Protein AF-A0A423WGE3-F1 (afdb_monomer)

Structure (mmCIF, N/CA/C/O backbone):
data_AF-A0A423WGE3-F1
#
_entry.id   AF-A0A423WGE3-F1
#
loop_
_atom_site.group_PDB
_atom_site.id
_atom_site.type_symbol
_atom_site.label_atom_id
_atom_site.label_alt_id
_atom_site.label_comp_id
_atom_site.label_asym_id
_atom_site.label_entity_id
_atom_site.label_seq_id
_atom_site.pdbx_PDB_ins_code
_atom_site.Cartn_x
_atom_site.Cartn_y
_atom_site.Cartn_z
_atom_site.occupancy
_atom_site.B_iso_or_equiv
_atom_site.auth_seq_id
_atom_site.auth_comp_id
_atom_site.auth_asym_id
_atom_site.auth_atom_id
_atom_site.pdbx_PDB_model_num
ATOM 1 N N . MET A 1 1 ? 7.520 16.183 -35.946 1.00 50.97 1 MET A N 1
ATOM 2 C CA . MET A 1 1 ? 7.657 15.319 -34.750 1.00 50.97 1 MET A CA 1
ATOM 3 C C . MET A 1 1 ? 7.882 13.894 -35.230 1.00 50.97 1 MET A C 1
ATOM 5 O O . MET A 1 1 ? 7.041 13.373 -35.943 1.00 50.97 1 MET A O 1
ATOM 9 N N . ARG A 1 2 ? 9.071 13.325 -34.996 1.00 66.50 2 ARG A N 1
ATOM 10 C CA . ARG A 1 2 ? 9.500 12.060 -35.624 1.00 66.50 2 ARG A CA 1
ATOM 11 C C . ARG A 1 2 ? 8.867 10.878 -34.867 1.00 66.50 2 ARG A C 1
ATOM 13 O O . ARG A 1 2 ? 9.002 10.867 -33.644 1.00 66.50 2 ARG A O 1
ATOM 20 N N . PRO A 1 3 ? 8.249 9.888 -35.537 1.00 62.69 3 PRO A N 1
ATOM 21 C CA . PRO A 1 3 ? 7.547 8.772 -34.881 1.00 62.69 3 PRO A CA 1
ATOM 22 C C . PRO A 1 3 ? 8.453 7.982 -33.924 1.00 62.69 3 PRO A C 1
ATOM 24 O O . PRO A 1 3 ? 8.011 7.525 -32.875 1.00 62.69 3 PRO A O 1
ATOM 27 N N . VAL A 1 4 ? 9.757 7.950 -34.212 1.00 68.62 4 VAL A N 1
ATOM 28 C CA . VAL A 1 4 ? 10.808 7.368 -33.360 1.00 68.62 4 VAL A CA 1
ATOM 29 C C . VAL A 1 4 ? 10.846 7.987 -31.955 1.00 68.62 4 VAL A C 1
ATOM 31 O O . VAL A 1 4 ? 11.055 7.280 -30.975 1.00 68.62 4 VAL A O 1
ATOM 34 N N . ARG A 1 5 ? 10.598 9.298 -31.824 1.00 65.81 5 ARG A N 1
ATOM 35 C CA . ARG A 1 5 ? 10.576 9.979 -30.517 1.00 65.81 5 ARG A CA 1
ATOM 36 C C . ARG A 1 5 ? 9.334 9.610 -29.709 1.00 65.81 5 ARG A C 1
ATOM 38 O O . ARG A 1 5 ? 9.418 9.485 -28.496 1.00 65.81 5 ARG A O 1
ATOM 45 N N . MET A 1 6 ? 8.205 9.396 -30.381 1.00 73.50 6 MET A N 1
ATOM 46 C CA . MET A 1 6 ? 6.952 8.997 -29.738 1.00 73.50 6 MET A CA 1
ATOM 47 C C . MET A 1 6 ? 7.031 7.552 -29.231 1.00 73.50 6 MET A C 1
ATOM 49 O O . MET A 1 6 ? 6.708 7.290 -28.077 1.00 73.50 6 MET A O 1
ATOM 53 N N . PHE A 1 7 ? 7.572 6.643 -30.051 1.00 68.94 7 PHE A N 1
ATOM 54 C CA . PHE A 1 7 ? 7.843 5.262 -29.645 1.00 68.94 7 PHE A CA 1
ATOM 55 C C . PHE A 1 7 ? 8.849 5.173 -28.489 1.00 68.94 7 PHE A C 1
ATOM 57 O O . PHE A 1 7 ? 8.635 4.401 -27.557 1.00 68.94 7 PHE A O 1
ATOM 64 N N . ALA A 1 8 ? 9.908 5.989 -28.498 1.00 70.50 8 ALA A N 1
ATOM 65 C CA . ALA A 1 8 ? 10.893 6.017 -27.416 1.00 70.50 8 ALA A CA 1
ATOM 66 C C . ALA A 1 8 ? 10.299 6.504 -26.081 1.00 70.50 8 ALA A C 1
ATOM 68 O O . ALA A 1 8 ? 10.572 5.911 -25.038 1.00 70.50 8 ALA A O 1
ATOM 69 N N . LEU A 1 9 ? 9.454 7.542 -26.102 1.00 66.44 9 LEU A N 1
ATOM 70 C CA . LEU A 1 9 ? 8.772 8.039 -24.900 1.00 66.44 9 LEU A CA 1
ATOM 71 C C . LEU A 1 9 ? 7.765 7.020 -24.349 1.00 66.44 9 LEU A C 1
ATOM 73 O O . LEU A 1 9 ? 7.703 6.823 -23.137 1.00 66.44 9 LEU A O 1
ATOM 77 N N . LEU A 1 10 ? 7.031 6.326 -25.224 1.00 64.88 1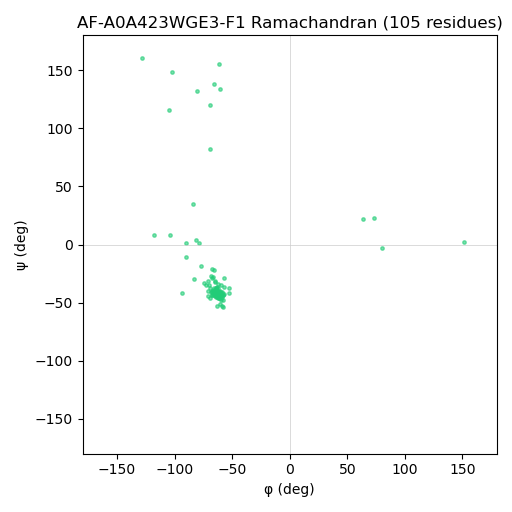0 LEU A N 1
ATOM 78 C CA . LEU A 1 10 ? 6.090 5.279 -24.824 1.00 64.88 10 LEU A CA 1
ATOM 79 C C . LEU A 1 10 ? 6.813 4.065 -24.213 1.00 64.88 10 LEU A C 1
ATOM 81 O O . LEU A 1 10 ? 6.405 3.570 -23.168 1.00 64.88 10 LEU A O 1
ATOM 85 N N . ALA A 1 11 ? 7.931 3.627 -24.799 1.00 61.66 11 ALA A N 1
ATOM 86 C CA . ALA A 1 11 ? 8.749 2.542 -24.251 1.00 61.66 11 ALA A CA 1
ATOM 87 C C . ALA A 1 11 ? 9.374 2.898 -22.888 1.00 61.66 11 ALA A C 1
ATOM 89 O O . ALA A 1 11 ? 9.420 2.061 -21.984 1.00 61.66 11 ALA A O 1
ATOM 90 N N . MET A 1 12 ? 9.808 4.151 -22.712 1.00 56.75 12 MET A N 1
ATOM 91 C CA . MET A 1 12 ? 10.310 4.662 -21.432 1.00 56.75 12 MET A CA 1
ATOM 92 C C . MET A 1 12 ? 9.199 4.706 -20.371 1.00 56.75 12 MET A C 1
ATOM 94 O O . MET A 1 12 ? 9.433 4.336 -19.221 1.00 56.75 12 MET A O 1
ATOM 98 N N . ALA A 1 13 ? 7.980 5.097 -20.760 1.00 56.50 13 ALA A N 1
ATOM 99 C CA . ALA A 1 13 ? 6.811 5.072 -19.886 1.00 56.50 13 ALA A CA 1
ATOM 100 C C . ALA A 1 13 ? 6.478 3.642 -19.432 1.00 56.50 13 ALA A C 1
ATOM 102 O O . ALA A 1 13 ? 6.276 3.430 -18.243 1.00 56.50 13 ALA A O 1
ATOM 103 N N . ILE A 1 14 ? 6.541 2.645 -20.324 1.00 56.75 14 ILE A N 1
ATOM 104 C CA . ILE A 1 14 ? 6.291 1.232 -19.978 1.00 56.75 14 ILE A CA 1
ATOM 105 C C . ILE A 1 14 ? 7.292 0.723 -18.918 1.00 56.75 14 ILE A C 1
ATOM 107 O O . ILE A 1 14 ? 6.912 0.045 -17.959 1.00 56.75 14 ILE A O 1
ATOM 111 N N . GLY A 1 15 ? 8.569 1.107 -19.032 1.00 51.41 15 GLY A N 1
ATOM 112 C CA . GLY A 1 15 ? 9.606 0.772 -18.047 1.00 51.41 15 GLY A CA 1
ATOM 113 C C . GLY A 1 15 ? 9.429 1.457 -16.684 1.00 51.41 15 GLY A C 1
ATOM 114 O O . GLY A 1 15 ? 9.846 0.908 -15.665 1.00 51.41 15 GLY A O 1
ATOM 115 N N . LEU A 1 16 ? 8.782 2.626 -16.652 1.00 52.78 16 LEU A N 1
ATOM 116 C CA . LEU A 1 16 ? 8.420 3.348 -15.428 1.00 52.78 16 LEU A CA 1
ATOM 117 C C . LEU A 1 16 ? 7.115 2.821 -14.809 1.00 52.78 16 LEU A C 1
ATOM 119 O O . LEU A 1 16 ? 6.972 2.855 -13.591 1.00 52.78 16 LEU A O 1
ATOM 123 N N . THR A 1 17 ? 6.187 2.296 -15.617 1.00 52.41 17 THR A N 1
ATOM 124 C CA . THR A 1 17 ? 4.878 1.789 -15.162 1.00 52.41 17 THR A CA 1
ATOM 125 C C . THR A 1 17 ? 4.923 0.415 -14.500 1.00 52.41 17 THR A C 1
ATOM 127 O O . THR A 1 17 ? 4.001 0.086 -13.759 1.00 52.41 17 THR A O 1
ATOM 130 N N . ALA A 1 18 ? 5.983 -0.377 -14.703 1.00 56.72 18 ALA A N 1
ATOM 131 C CA . ALA A 1 18 ? 6.092 -1.691 -14.064 1.00 56.72 18 ALA A CA 1
ATOM 132 C C . ALA A 1 18 ? 6.129 -1.585 -12.525 1.00 56.72 18 ALA A C 1
ATOM 134 O O . ALA A 1 18 ? 5.437 -2.330 -11.842 1.00 56.72 18 ALA A O 1
ATOM 135 N N . GLY A 1 19 ? 6.844 -0.595 -11.974 1.00 69.44 19 GLY A N 1
ATOM 136 C CA . GLY A 1 19 ? 6.938 -0.385 -10.522 1.00 69.44 19 GLY A CA 1
ATOM 137 C C . GLY A 1 19 ? 5.596 -0.054 -9.845 1.00 69.44 19 GLY A C 1
ATOM 138 O O . GLY A 1 19 ? 5.228 -0.741 -8.894 1.00 69.44 19 GLY A O 1
ATOM 139 N N . PRO A 1 20 ? 4.840 0.956 -10.318 1.00 73.12 20 PRO A N 1
ATOM 140 C CA . PRO A 1 20 ? 3.537 1.312 -9.755 1.00 73.12 20 PRO A CA 1
ATOM 141 C C . PRO A 1 20 ? 2.473 0.220 -9.900 1.00 73.12 20 PRO A C 1
ATOM 143 O O . PRO A 1 20 ? 1.680 0.031 -8.983 1.00 73.12 20 PRO A O 1
ATOM 146 N N . VAL A 1 21 ? 2.454 -0.507 -11.024 1.00 80.56 21 VAL A N 1
ATOM 147 C CA . VAL A 1 21 ? 1.495 -1.605 -11.233 1.00 80.56 21 VAL A CA 1
ATOM 148 C C . VAL A 1 21 ? 1.808 -2.778 -10.304 1.00 80.56 21 VAL A C 1
ATOM 150 O O . VAL A 1 21 ? 0.906 -3.260 -9.623 1.00 80.56 21 VAL A O 1
ATOM 153 N N . ASP A 1 22 ? 3.078 -3.186 -10.204 1.00 78.00 22 ASP A N 1
ATOM 154 C CA . ASP A 1 22 ? 3.517 -4.224 -9.262 1.00 78.00 22 ASP A CA 1
ATOM 155 C C . ASP A 1 22 ? 3.183 -3.836 -7.810 1.00 78.00 22 ASP A C 1
ATOM 157 O O . ASP A 1 22 ? 2.662 -4.648 -7.040 1.00 78.00 22 ASP A O 1
ATOM 161 N N . TYR A 1 23 ? 3.435 -2.574 -7.440 1.00 80.19 23 TYR A N 1
ATOM 162 C CA . TYR A 1 23 ? 3.096 -2.057 -6.116 1.00 80.19 23 TYR A CA 1
ATOM 163 C C . TYR A 1 23 ? 1.582 -2.076 -5.866 1.00 80.19 23 TYR A C 1
ATOM 165 O O . TYR A 1 23 ? 1.147 -2.498 -4.797 1.00 80.19 23 TYR A O 1
ATOM 173 N N . GLY A 1 24 ? 0.778 -1.671 -6.852 1.00 85.69 24 GLY A N 1
ATOM 174 C CA . GLY A 1 24 ? -0.683 -1.679 -6.770 1.00 85.69 24 GLY A CA 1
ATOM 175 C C . GLY A 1 24 ? -1.260 -3.085 -6.602 1.00 85.69 24 GLY A C 1
ATOM 176 O O . GLY A 1 24 ? -2.097 -3.301 -5.729 1.00 85.69 24 GLY A O 1
ATOM 177 N N . ILE A 1 25 ? -0.767 -4.066 -7.365 1.00 86.31 25 ILE A N 1
ATOM 178 C CA . ILE A 1 25 ? -1.167 -5.475 -7.211 1.00 86.31 25 ILE A CA 1
ATOM 179 C C . ILE A 1 25 ? -0.831 -5.968 -5.802 1.00 86.31 25 ILE A C 1
ATOM 181 O O . ILE A 1 25 ? -1.671 -6.581 -5.141 1.00 86.31 25 ILE A O 1
ATOM 185 N N . CYS A 1 26 ? 0.374 -5.668 -5.314 1.00 87.94 26 CYS A N 1
ATOM 186 C CA . CYS A 1 26 ? 0.771 -6.084 -3.977 1.00 87.94 26 CYS A CA 1
ATOM 187 C C . CYS A 1 26 ? -0.072 -5.401 -2.890 1.00 87.94 26 CYS A C 1
ATOM 189 O O . CYS A 1 26 ? -0.447 -6.056 -1.922 1.00 87.94 26 CYS A O 1
ATOM 191 N N . GLN A 1 27 ? -0.437 -4.128 -3.077 1.00 88.44 27 GLN A N 1
ATOM 192 C CA . GLN A 1 27 ? -1.316 -3.398 -2.166 1.00 88.44 27 GLN A CA 1
ATOM 193 C C . GLN A 1 27 ? -2.710 -4.029 -2.093 1.00 88.44 27 GLN A C 1
ATOM 195 O O . GLN A 1 27 ? -3.229 -4.220 -0.995 1.00 88.44 27 GLN A O 1
ATOM 200 N N . VAL A 1 28 ? -3.299 -4.409 -3.232 1.00 92.94 28 VAL A N 1
ATOM 201 C CA . VAL A 1 28 ? -4.577 -5.142 -3.263 1.00 92.94 28 VAL A CA 1
ATOM 202 C C . VAL A 1 28 ? -4.442 -6.491 -2.550 1.00 92.94 28 VAL A C 1
ATOM 204 O O . VAL A 1 28 ? -5.311 -6.862 -1.761 1.00 92.94 28 VAL A O 1
ATOM 207 N N . GLY A 1 29 ? -3.322 -7.191 -2.752 1.00 92.00 29 GLY A N 1
ATOM 208 C CA . GLY A 1 29 ? -2.997 -8.423 -2.033 1.00 92.00 29 GLY A CA 1
ATOM 209 C C . GLY A 1 29 ? -2.964 -8.227 -0.514 1.00 92.00 29 GLY A C 1
ATOM 210 O O . GLY A 1 29 ? -3.692 -8.902 0.210 1.00 92.00 29 GLY A O 1
ATOM 211 N N . CYS A 1 30 ? -2.194 -7.260 -0.016 1.00 94.44 30 CYS A N 1
ATOM 212 C CA . CYS A 1 30 ? -2.119 -6.960 1.414 1.00 94.44 30 CYS A CA 1
ATOM 213 C C . CYS A 1 30 ? -3.479 -6.491 1.974 1.00 94.44 30 CYS A C 1
ATOM 215 O O . CYS A 1 30 ? -3.861 -6.878 3.081 1.00 94.44 30 CYS A O 1
ATOM 217 N N . ALA A 1 31 ? -4.249 -5.720 1.194 1.00 94.81 31 ALA A N 1
ATOM 218 C CA . ALA A 1 31 ? -5.599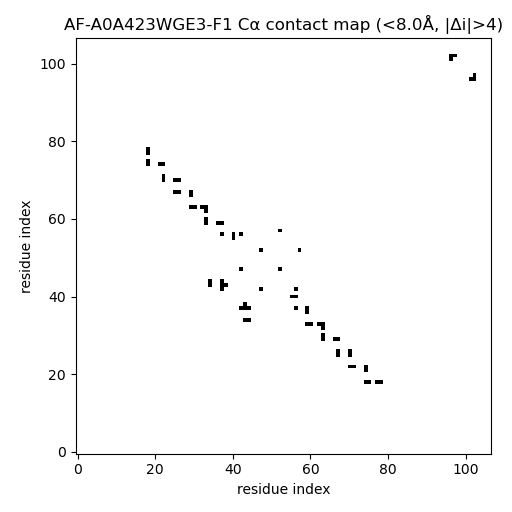 -5.283 1.551 1.00 94.81 31 ALA A CA 1
ATOM 219 C C . ALA A 1 31 ? -6.566 -6.473 1.718 1.00 94.81 31 ALA A C 1
ATOM 221 O O . ALA A 1 31 ? -7.389 -6.486 2.638 1.00 94.81 31 ALA A O 1
ATOM 222 N N . SER A 1 32 ? -6.428 -7.504 0.878 1.00 94.19 32 SER A N 1
ATOM 223 C CA . SER A 1 32 ? -7.240 -8.727 0.944 1.00 94.19 32 SER A CA 1
ATOM 224 C C . SER A 1 32 ? -7.002 -9.554 2.214 1.00 94.19 32 SER A C 1
ATOM 226 O O . SER A 1 32 ? -7.885 -10.303 2.620 1.00 94.19 32 SER A O 1
ATOM 228 N N . VAL A 1 33 ? -5.851 -9.378 2.878 1.00 93.25 33 VAL A N 1
ATOM 229 C CA . VAL A 1 33 ? -5.495 -10.059 4.136 1.00 93.25 33 VAL A CA 1
ATOM 230 C C . VAL A 1 33 ? -5.871 -9.221 5.361 1.00 93.25 33 VAL A C 1
ATOM 232 O O . VAL A 1 33 ? -6.398 -9.746 6.341 1.00 93.25 33 VAL A O 1
ATOM 235 N N . VAL A 1 34 ? -5.642 -7.904 5.329 1.00 96.44 34 VAL A N 1
ATOM 236 C CA . VAL A 1 34 ? -5.969 -7.033 6.473 1.00 96.44 34 VAL A CA 1
ATOM 237 C C . VAL A 1 34 ? -7.479 -6.862 6.656 1.00 96.44 34 VAL A C 1
ATOM 239 O O . VAL A 1 34 ? -7.945 -6.771 7.789 1.00 96.44 34 VAL A O 1
ATOM 242 N N . THR A 1 3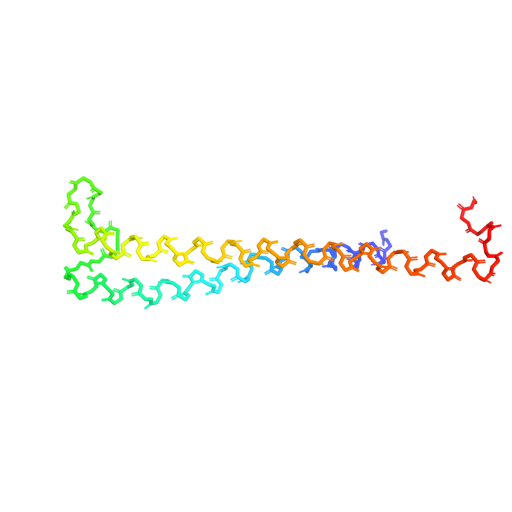5 ? -8.258 -6.889 5.571 1.00 96.00 35 THR A N 1
ATOM 243 C CA . THR A 1 35 ? -9.726 -6.779 5.627 1.00 96.00 35 THR A CA 1
ATOM 244 C C . THR A 1 35 ? -10.369 -7.882 6.480 1.00 96.00 35 THR A C 1
ATOM 246 O O . THR A 1 35 ? -11.085 -7.543 7.424 1.00 96.00 35 THR A O 1
ATOM 249 N N . PRO A 1 3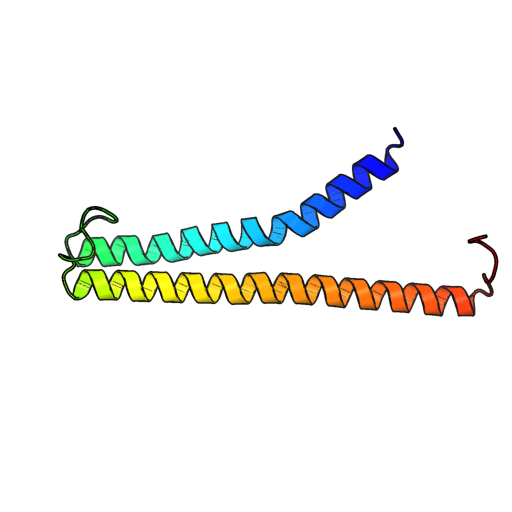6 ? -10.105 -9.186 6.252 1.00 96.25 36 PRO A N 1
ATOM 250 C CA . PRO A 1 36 ? -10.624 -10.236 7.124 1.00 96.25 36 PRO A CA 1
ATOM 251 C C . PRO A 1 36 ? -10.010 -10.210 8.531 1.00 96.25 36 PRO A C 1
ATOM 253 O O . PRO A 1 36 ? -10.703 -10.566 9.478 1.00 96.25 36 PRO A O 1
ATOM 256 N N . CYS A 1 37 ? -8.764 -9.746 8.709 1.00 96.50 37 CYS A N 1
ATOM 257 C CA . CYS A 1 37 ? -8.176 -9.548 10.044 1.00 96.50 37 CYS A CA 1
ATOM 258 C C . CYS A 1 37 ? -8.997 -8.549 10.874 1.00 96.50 37 CYS A C 1
ATOM 260 O O . CYS A 1 37 ? -9.371 -8.830 12.012 1.00 96.50 37 CYS A O 1
ATOM 262 N N . TYR A 1 38 ? -9.337 -7.406 10.274 1.00 97.25 38 TYR A N 1
ATOM 263 C CA . TYR A 1 38 ? -10.202 -6.395 10.879 1.00 97.25 38 TYR A CA 1
ATOM 264 C C . TYR A 1 38 ? -11.607 -6.933 11.155 1.00 97.25 38 TYR A C 1
ATOM 266 O O . TYR A 1 38 ? -12.124 -6.741 12.255 1.00 97.25 38 TYR A O 1
ATOM 274 N N . ALA A 1 39 ? -12.191 -7.663 10.199 1.00 96.38 39 ALA A N 1
ATOM 275 C CA . ALA A 1 39 ? -13.506 -8.274 10.371 1.00 96.38 39 ALA A CA 1
ATOM 276 C C . ALA A 1 39 ? -13.526 -9.274 11.541 1.00 96.38 39 ALA A C 1
ATOM 278 O O . ALA A 1 39 ? -14.443 -9.240 12.358 1.00 96.38 39 ALA A O 1
ATOM 279 N N . ALA A 1 40 ? -12.490 -10.110 11.677 1.00 96.00 40 ALA A N 1
ATOM 280 C CA . ALA A 1 40 ? -12.333 -11.027 12.808 1.00 96.00 40 ALA A CA 1
ATOM 281 C C . ALA A 1 40 ? -12.145 -10.288 14.144 1.00 96.00 40 ALA A C 1
ATOM 283 O O . ALA A 1 40 ? -12.600 -10.759 15.182 1.00 96.00 40 ALA A O 1
ATOM 284 N N . ALA A 1 41 ? -11.522 -9.107 14.116 1.00 95.12 41 ALA A N 1
ATOM 285 C CA . ALA A 1 41 ? -11.410 -8.211 15.264 1.00 95.12 41 ALA A CA 1
ATOM 286 C C . ALA A 1 41 ? -12.687 -7.383 15.533 1.00 95.12 41 ALA A C 1
ATOM 288 O O . ALA A 1 41 ? -12.696 -6.567 16.454 1.00 95.12 41 ALA A O 1
ATOM 289 N N . GLY A 1 42 ? -13.757 -7.572 14.750 1.00 95.56 42 GLY A N 1
ATOM 290 C CA . GLY A 1 42 ? -15.031 -6.870 14.917 1.00 95.56 42 GLY A CA 1
ATOM 291 C C . GLY A 1 42 ? -15.002 -5.401 14.489 1.00 95.56 42 GLY A C 1
ATOM 292 O O . GLY A 1 42 ? -15.822 -4.615 14.958 1.00 95.56 42 GLY A O 1
ATOM 293 N N . ALA A 1 43 ? -14.064 -5.012 13.623 1.00 95.44 43 ALA A N 1
ATOM 294 C CA . ALA A 1 43 ? -13.924 -3.643 13.148 1.00 95.44 43 ALA A CA 1
ATOM 295 C C . ALA A 1 43 ? -13.878 -3.560 11.622 1.00 95.44 43 ALA A C 1
ATOM 297 O O . ALA A 1 43 ? -13.541 -4.504 10.913 1.00 95.44 43 ALA A O 1
ATOM 298 N N . THR A 1 44 ? -14.158 -2.368 11.117 1.00 94.88 44 THR A N 1
ATOM 299 C CA . THR A 1 44 ? -13.952 -1.991 9.720 1.00 94.88 44 THR A CA 1
ATOM 300 C C . THR A 1 44 ? -12.695 -1.139 9.588 1.00 94.88 44 THR A C 1
ATOM 302 O O . THR A 1 44 ? -12.316 -0.404 10.502 1.00 94.88 44 THR A O 1
ATOM 305 N N . ILE A 1 45 ? -12.012 -1.240 8.449 1.00 90.88 45 ILE A N 1
ATOM 306 C CA . ILE A 1 45 ? -10.796 -0.456 8.209 1.00 90.88 45 ILE A CA 1
ATOM 307 C C . ILE A 1 45 ? -11.132 1.039 8.273 1.00 90.88 45 ILE A C 1
ATOM 309 O O . ILE A 1 45 ? -12.116 1.491 7.694 1.00 90.88 45 ILE A O 1
ATOM 313 N N . GLY A 1 46 ? -10.302 1.803 8.987 1.00 89.31 46 GLY A N 1
ATOM 314 C CA . GLY A 1 46 ? -10.425 3.260 9.088 1.00 89.31 46 GLY A CA 1
ATOM 315 C C . GLY A 1 46 ? -11.482 3.769 10.073 1.00 89.31 46 GLY A C 1
ATOM 316 O O . GLY A 1 46 ? -11.566 4.976 10.273 1.00 89.31 46 GLY A O 1
ATOM 317 N N . THR A 1 47 ? -12.255 2.897 10.727 1.00 94.12 47 THR A N 1
ATOM 318 C CA . THR A 1 47 ? -13.281 3.336 11.695 1.00 94.12 47 THR A CA 1
ATOM 319 C C . THR A 1 47 ? -12.766 3.457 13.123 1.00 94.12 47 THR A C 1
ATOM 321 O O . THR A 1 47 ? -13.450 4.004 13.983 1.00 94.12 47 THR A O 1
ATOM 324 N N . VAL A 1 48 ? -11.561 2.953 13.390 1.00 93.38 48 VAL A N 1
ATOM 325 C CA . VAL A 1 48 ? -10.923 3.008 14.705 1.00 93.38 48 VAL A CA 1
ATOM 326 C C . VAL A 1 48 ? -9.829 4.070 14.680 1.00 93.38 48 VAL A C 1
ATOM 328 O O . VAL A 1 48 ? -8.847 3.943 13.949 1.00 93.38 48 VAL A O 1
ATOM 331 N N . ALA A 1 49 ? -9.990 5.124 15.483 1.00 92.38 49 ALA A N 1
ATOM 332 C CA . ALA A 1 49 ? -8.970 6.156 15.633 1.00 92.38 49 ALA A CA 1
ATOM 333 C C . ALA A 1 49 ? -7.712 5.573 16.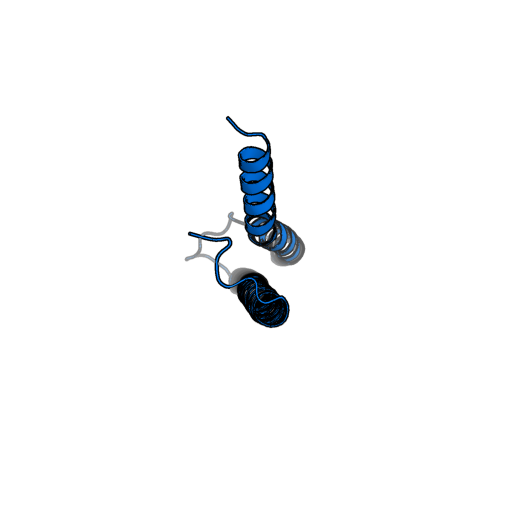297 1.00 92.38 49 ALA A C 1
ATOM 335 O O . ALA A 1 49 ? -7.817 4.828 17.270 1.00 92.38 49 ALA A O 1
ATOM 336 N N . ALA A 1 50 ? -6.524 5.946 15.810 1.00 88.62 50 ALA A N 1
ATOM 337 C CA . ALA A 1 50 ? -5.257 5.360 16.263 1.00 88.62 50 ALA A CA 1
ATOM 338 C C . ALA A 1 50 ? -5.043 5.377 17.796 1.00 88.62 50 ALA A C 1
ATOM 340 O O . ALA A 1 50 ? -4.630 4.347 18.326 1.00 88.62 50 ALA A O 1
ATOM 341 N N . PRO A 1 51 ? -5.372 6.454 18.542 1.00 92.75 51 PRO A N 1
ATOM 342 C CA . PRO A 1 51 ? -5.223 6.465 20.003 1.00 92.75 51 PRO A CA 1
ATOM 343 C C . PRO A 1 51 ? -6.170 5.506 20.739 1.00 92.75 51 PRO A C 1
ATOM 345 O O . PRO A 1 51 ? -5.913 5.151 21.883 1.00 92.75 51 PRO A O 1
ATOM 348 N N . ALA A 1 52 ? -7.271 5.106 20.100 1.00 93.88 52 ALA A N 1
ATOM 349 C CA . ALA A 1 52 ? -8.297 4.233 20.662 1.00 93.88 52 ALA A CA 1
ATOM 350 C C . ALA A 1 52 ? -8.211 2.797 20.114 1.00 93.88 52 ALA A C 1
ATOM 352 O O . ALA A 1 52 ? -9.121 2.001 20.341 1.00 93.88 52 ALA A O 1
ATOM 353 N N . ALA A 1 53 ? -7.155 2.464 19.363 1.00 94.88 53 ALA A N 1
ATOM 354 C CA . ALA A 1 53 ? -7.036 1.176 18.699 1.00 94.88 53 ALA A CA 1
ATOM 355 C C . ALA A 1 53 ? -6.828 0.027 19.704 1.00 94.88 53 ALA A C 1
ATOM 357 O O . ALA A 1 53 ? -5.815 0.009 20.407 1.00 94.88 53 ALA A O 1
ATOM 358 N N . PRO A 1 54 ? -7.731 -0.975 19.750 1.00 95.12 54 PRO A N 1
ATOM 359 C CA . PRO A 1 54 ? -7.501 -2.193 20.516 1.00 95.12 54 PRO A CA 1
ATOM 360 C C . 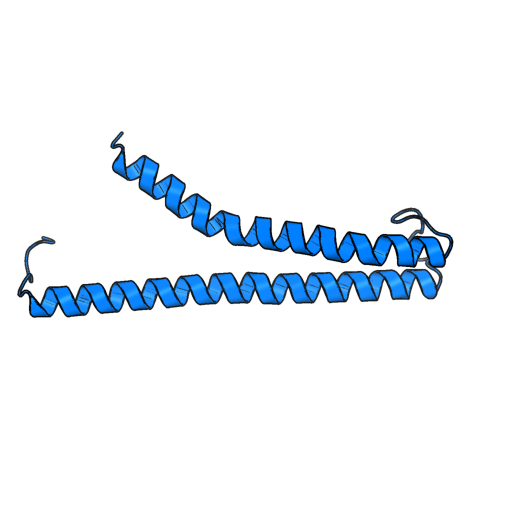PRO A 1 54 ? -6.268 -2.944 20.005 1.00 95.12 54 PRO A C 1
ATOM 362 O O . PRO A 1 54 ? -5.926 -2.862 18.822 1.00 95.12 54 PRO A O 1
ATOM 365 N N . ALA A 1 55 ? -5.649 -3.757 20.864 1.00 96.50 55 ALA A N 1
ATOM 366 C CA . ALA A 1 55 ? -4.437 -4.510 20.526 1.00 96.50 55 ALA A CA 1
ATOM 367 C C . ALA A 1 55 ? -4.577 -5.354 19.241 1.00 96.50 55 ALA A C 1
ATOM 369 O O . ALA A 1 55 ? -3.650 -5.401 18.434 1.00 96.50 55 ALA A O 1
ATOM 370 N N . ALA A 1 56 ? -5.748 -5.958 19.004 1.00 96.12 56 ALA A N 1
ATOM 371 C CA . ALA A 1 56 ? -6.024 -6.722 17.785 1.00 96.12 56 ALA A CA 1
ATOM 372 C C . ALA A 1 56 ? -5.954 -5.859 16.508 1.00 96.12 56 ALA A C 1
ATOM 374 O O . ALA A 1 56 ? -5.381 -6.278 15.505 1.00 96.12 56 ALA A O 1
ATOM 375 N N . ILE A 1 57 ? -6.463 -4.624 16.555 1.00 97.25 57 ILE A N 1
ATOM 376 C CA . ILE A 1 57 ? -6.427 -3.680 15.427 1.00 97.25 57 ILE A CA 1
ATOM 377 C C . ILE A 1 57 ? -5.006 -3.178 15.176 1.00 97.25 57 ILE A C 1
ATOM 379 O O . ILE A 1 57 ? -4.572 -3.090 14.025 1.00 97.25 57 ILE A O 1
ATOM 383 N N . VAL A 1 58 ? -4.251 -2.910 16.245 1.00 96.56 58 VAL A N 1
ATOM 384 C CA . VAL A 1 58 ? -2.823 -2.577 16.143 1.00 96.56 58 VAL A CA 1
ATOM 385 C C . VAL A 1 58 ? -2.058 -3.720 15.471 1.00 96.56 58 VAL A C 1
ATOM 387 O O . VAL A 1 58 ? -1.292 -3.471 14.542 1.00 96.56 58 VAL A O 1
ATOM 390 N N . ALA A 1 59 ? -2.315 -4.972 15.860 1.00 96.19 59 ALA A N 1
ATOM 391 C CA . ALA A 1 59 ? -1.688 -6.142 15.250 1.00 96.19 59 ALA A CA 1
ATOM 392 C C . ALA A 1 59 ? -2.038 -6.293 13.757 1.00 96.19 59 ALA A C 1
ATOM 394 O O . ALA A 1 59 ? -1.131 -6.473 12.941 1.00 96.19 59 ALA A O 1
ATOM 395 N N . CYS A 1 60 ? -3.313 -6.145 13.372 1.00 96.31 60 CYS A N 1
ATOM 396 C CA . CYS A 1 60 ? -3.718 -6.171 11.960 1.00 96.31 60 CYS A CA 1
ATOM 397 C C . CYS A 1 60 ? -3.009 -5.078 11.138 1.00 96.31 60 CYS A C 1
ATOM 399 O O . CYS A 1 60 ? -2.546 -5.339 10.027 1.00 96.31 60 CYS A O 1
ATOM 401 N N . ASN A 1 61 ? -2.871 -3.866 11.687 1.00 95.69 61 ASN A N 1
ATOM 402 C CA . ASN A 1 61 ? -2.164 -2.765 11.028 1.00 95.69 61 ASN A CA 1
ATOM 403 C C . ASN A 1 61 ? -0.663 -3.007 10.893 1.00 95.69 61 ASN A C 1
ATOM 405 O O . ASN A 1 61 ? -0.090 -2.685 9.854 1.00 95.69 61 ASN A O 1
ATOM 409 N N . LEU A 1 62 ? -0.022 -3.578 11.913 1.00 96.19 62 LEU A N 1
ATOM 410 C CA . LEU A 1 62 ? 1.394 -3.935 11.845 1.00 96.19 62 LEU A CA 1
ATOM 411 C C . LEU A 1 62 ? 1.641 -4.997 10.771 1.00 96.19 62 LEU A C 1
ATOM 413 O O . LEU A 1 62 ? 2.558 -4.840 9.966 1.00 96.19 62 LEU A O 1
ATOM 417 N N . ALA A 1 63 ? 0.792 -6.025 10.697 1.00 94.56 63 ALA A N 1
ATOM 418 C CA . ALA A 1 63 ? 0.869 -7.037 9.646 1.00 94.56 63 ALA A CA 1
ATOM 419 C C . ALA A 1 63 ? 0.703 -6.417 8.248 1.00 94.56 63 ALA A C 1
ATOM 421 O O . ALA A 1 63 ? 1.478 -6.711 7.335 1.00 94.56 63 ALA A O 1
ATOM 422 N N . PHE A 1 64 ? -0.257 -5.501 8.090 1.00 95.06 64 PHE A N 1
ATOM 423 C CA . PHE A 1 64 ? -0.445 -4.762 6.844 1.00 95.06 64 PHE A CA 1
ATOM 424 C C . PHE A 1 64 ? 0.782 -3.911 6.484 1.00 95.06 64 PHE A C 1
ATOM 426 O O . PHE A 1 64 ? 1.264 -3.977 5.355 1.00 95.06 64 PHE A O 1
ATOM 433 N N . ALA A 1 65 ? 1.348 -3.174 7.442 1.00 93.62 65 ALA A N 1
ATOM 434 C CA . ALA A 1 65 ? 2.541 -2.358 7.227 1.00 93.62 65 ALA A CA 1
ATOM 435 C C . ALA A 1 65 ? 3.764 -3.200 6.826 1.00 93.62 65 ALA A C 1
ATOM 437 O O . ALA A 1 65 ? 4.496 -2.818 5.913 1.00 93.62 65 ALA A O 1
ATOM 438 N N . MET A 1 66 ? 3.966 -4.366 7.449 1.00 94.62 66 MET A N 1
ATOM 439 C CA . MET A 1 66 ? 5.037 -5.299 7.077 1.00 94.62 66 MET A CA 1
ATOM 440 C C . MET A 1 66 ? 4.850 -5.844 5.657 1.00 94.62 66 MET A C 1
ATOM 442 O O . MET A 1 66 ? 5.812 -5.892 4.889 1.00 94.62 66 MET A O 1
ATOM 446 N N . CYS A 1 67 ? 3.615 -6.193 5.285 1.00 92.69 67 CYS A N 1
ATOM 447 C CA . CYS A 1 67 ? 3.281 -6.622 3.928 1.00 92.69 67 CYS A CA 1
ATOM 448 C C . CYS A 1 67 ? 3.640 -5.532 2.902 1.00 92.69 67 CYS A C 1
ATOM 450 O O . CYS A 1 67 ? 4.374 -5.799 1.951 1.00 92.69 67 CYS A O 1
ATOM 452 N N . GLN A 1 68 ? 3.243 -4.279 3.162 1.00 92.69 68 GLN A N 1
ATOM 453 C CA . GLN A 1 68 ? 3.566 -3.134 2.303 1.00 92.69 68 GLN A CA 1
ATOM 454 C C . GLN A 1 68 ? 5.073 -2.836 2.227 1.00 92.69 68 GLN A C 1
ATOM 456 O O . GLN A 1 68 ? 5.579 -2.463 1.165 1.00 92.69 68 GLN A O 1
ATOM 461 N N . ALA A 1 69 ? 5.804 -2.994 3.334 1.00 90.88 69 ALA A N 1
ATOM 462 C CA . ALA A 1 69 ? 7.251 -2.803 3.362 1.00 90.88 69 ALA A CA 1
ATOM 463 C C . ALA A 1 69 ? 7.966 -3.828 2.468 1.00 90.88 69 ALA A C 1
ATOM 465 O O . ALA A 1 69 ? 8.845 -3.459 1.686 1.00 90.88 69 ALA A O 1
ATOM 466 N N . ALA A 1 70 ? 7.541 -5.094 2.509 1.00 88.44 70 ALA A N 1
ATOM 467 C CA . ALA A 1 70 ? 8.055 -6.125 1.613 1.00 88.44 70 ALA A CA 1
ATOM 468 C C . ALA A 1 70 ? 7.781 -5.783 0.135 1.00 88.44 70 ALA A C 1
ATOM 470 O O . ALA A 1 70 ? 8.683 -5.891 -0.699 1.00 88.44 70 ALA A O 1
ATOM 471 N N . SER A 1 71 ? 6.582 -5.280 -0.190 1.00 87.62 71 SER A N 1
ATOM 472 C CA . SER A 1 71 ? 6.237 -4.815 -1.545 1.00 87.62 71 SER A CA 1
ATOM 473 C C . SER A 1 71 ? 7.186 -3.725 -2.048 1.00 87.62 71 SER A C 1
ATOM 475 O O . SER A 1 71 ? 7.623 -3.751 -3.203 1.00 87.62 71 SER A O 1
ATOM 477 N N . ALA A 1 72 ? 7.531 -2.767 -1.182 1.00 84.50 72 ALA A N 1
ATOM 478 C CA . ALA A 1 72 ? 8.442 -1.679 -1.523 1.00 8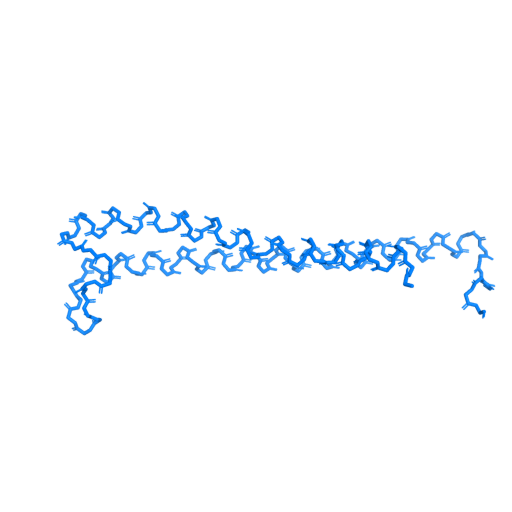4.50 72 ALA A CA 1
ATOM 479 C C . ALA A 1 72 ? 9.857 -2.201 -1.821 1.00 84.50 72 ALA A C 1
ATOM 481 O O . ALA A 1 72 ? 10.463 -1.806 -2.814 1.00 84.50 72 ALA A O 1
ATOM 482 N N . VAL A 1 73 ? 10.365 -3.145 -1.023 1.00 85.12 73 VAL A N 1
ATOM 483 C CA . VAL A 1 73 ? 11.687 -3.752 -1.255 1.00 85.12 73 VAL A CA 1
ATOM 484 C C . VAL A 1 73 ? 11.735 -4.482 -2.599 1.00 85.12 73 VAL A C 1
ATOM 486 O O . VAL A 1 73 ? 12.672 -4.281 -3.371 1.00 85.12 73 VAL A O 1
ATOM 489 N N . VAL A 1 74 ? 10.718 -5.287 -2.918 1.00 81.56 74 VAL A N 1
ATOM 490 C CA . VAL A 1 74 ? 10.681 -6.067 -4.169 1.00 81.56 74 VAL A CA 1
ATOM 491 C C . VAL A 1 74 ? 10.595 -5.161 -5.400 1.00 81.56 74 VAL A C 1
ATOM 493 O O . VAL A 1 74 ? 11.310 -5.372 -6.383 1.00 81.56 74 VAL A O 1
ATOM 496 N N . THR A 1 75 ? 9.761 -4.122 -5.351 1.00 82.56 75 THR A N 1
ATOM 497 C CA . THR A 1 75 ? 9.621 -3.164 -6.462 1.00 82.56 75 THR A CA 1
ATOM 498 C C . THR A 1 75 ? 10.889 -2.329 -6.660 1.00 82.56 75 THR A C 1
ATOM 500 O O . THR A 1 75 ? 11.345 -2.156 -7.795 1.00 82.56 75 THR A O 1
ATOM 503 N N . LEU A 1 76 ? 11.538 -1.889 -5.578 1.00 80.44 76 LEU A N 1
ATOM 504 C CA . LEU A 1 76 ? 12.827 -1.196 -5.648 1.00 80.44 76 LEU A CA 1
ATOM 505 C C . LEU A 1 76 ? 13.937 -2.105 -6.191 1.00 80.44 76 LEU A C 1
ATOM 507 O O . LEU A 1 76 ? 14.662 -1.696 -7.097 1.00 80.44 76 LEU A O 1
ATOM 511 N N . ALA A 1 77 ? 14.023 -3.356 -5.737 1.00 79.31 77 ALA A N 1
ATOM 512 C CA . ALA A 1 77 ? 14.986 -4.324 -6.261 1.00 79.31 77 ALA A CA 1
ATOM 513 C C . ALA A 1 77 ? 14.802 -4.552 -7.772 1.00 79.31 77 ALA A C 1
ATOM 515 O O . ALA A 1 77 ? 15.775 -4.557 -8.527 1.00 79.31 77 ALA A O 1
ATOM 516 N N . ARG A 1 78 ? 13.551 -4.650 -8.243 1.00 77.31 78 ARG A N 1
ATOM 517 C CA . ARG A 1 78 ? 13.232 -4.776 -9.673 1.00 77.31 78 ARG A CA 1
ATOM 518 C C . ARG A 1 78 ? 13.689 -3.564 -10.485 1.00 77.31 78 ARG A C 1
ATOM 520 O O . ARG A 1 78 ? 14.234 -3.735 -11.576 1.00 77.31 78 ARG A O 1
ATOM 527 N N . THR A 1 79 ? 13.502 -2.349 -9.970 1.00 73.50 79 THR A N 1
ATOM 528 C CA . THR A 1 79 ? 13.970 -1.132 -10.660 1.00 73.50 79 THR A CA 1
ATOM 529 C C . THR A 1 79 ? 15.494 -0.996 -10.657 1.00 73.50 79 THR A C 1
ATOM 531 O O . THR A 1 79 ? 16.068 -0.550 -11.650 1.00 73.50 79 THR A O 1
ATOM 534 N N . ALA A 1 80 ? 16.175 -1.420 -9.591 1.00 78.12 80 ALA A N 1
ATOM 535 C CA . ALA A 1 80 ? 17.633 -1.482 -9.561 1.00 78.12 80 ALA A CA 1
ATOM 536 C C . ALA A 1 80 ? 18.163 -2.499 -10.587 1.00 78.12 80 ALA A C 1
ATOM 538 O O . ALA A 1 80 ? 19.049 -2.182 -11.382 1.00 78.12 80 ALA A O 1
ATOM 539 N N . TRP A 1 81 ? 17.557 -3.687 -10.642 1.00 74.88 81 TRP A N 1
ATOM 540 C CA . TRP A 1 81 ? 17.927 -4.734 -11.591 1.00 74.88 81 TRP A CA 1
ATOM 541 C C . TRP A 1 81 ? 17.732 -4.306 -13.048 1.00 74.88 81 TRP A C 1
ATOM 543 O O . TRP A 1 81 ? 18.617 -4.504 -13.877 1.00 74.88 81 TRP A O 1
ATOM 553 N N . SER A 1 82 ? 16.608 -3.667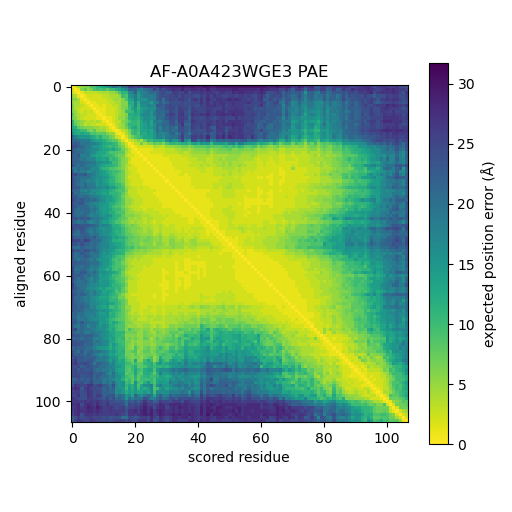 -13.386 1.00 78.38 82 SER A N 1
ATOM 554 C CA . SER A 1 82 ? 16.356 -3.219 -14.762 1.00 78.38 82 SER A CA 1
ATOM 555 C C . SER A 1 82 ? 17.380 -2.182 -15.240 1.00 78.38 82 SER A C 1
ATOM 557 O O . SER A 1 82 ? 17.786 -2.213 -16.406 1.00 78.38 82 SER A O 1
ATOM 559 N N . ARG A 1 83 ? 17.861 -1.317 -14.336 1.00 77.00 83 ARG A N 1
ATOM 560 C CA . ARG A 1 83 ? 18.946 -0.361 -14.605 1.00 77.00 83 ARG A CA 1
ATOM 561 C C . ARG A 1 83 ? 20.285 -1.057 -14.834 1.00 77.00 83 ARG A C 1
ATOM 563 O O . ARG A 1 83 ? 20.976 -0.701 -15.786 1.00 77.00 83 ARG A O 1
ATOM 570 N N . LEU A 1 84 ? 20.619 -2.061 -14.022 1.00 76.88 84 LEU A N 1
ATOM 571 C CA . LEU A 1 84 ? 21.833 -2.867 -14.198 1.00 76.88 84 LEU A CA 1
ATOM 572 C C . LEU A 1 84 ? 21.809 -3.632 -15.528 1.00 76.88 84 LEU A C 1
ATOM 574 O O . LEU A 1 84 ? 22.751 -3.567 -16.307 1.00 76.88 84 LEU A O 1
ATOM 578 N N . MET A 1 85 ? 20.690 -4.268 -15.873 1.00 79.12 85 MET A N 1
ATOM 579 C CA . MET A 1 85 ? 20.575 -4.972 -17.157 1.00 79.12 85 MET A CA 1
ATOM 580 C C . MET A 1 85 ? 20.656 -4.008 -18.352 1.00 79.12 85 MET A C 1
ATOM 582 O O . MET A 1 85 ? 21.160 -4.361 -19.421 1.00 79.12 85 MET A O 1
ATOM 586 N N . ALA A 1 86 ? 20.176 -2.770 -18.198 1.00 78.88 86 ALA A N 1
ATOM 587 C CA . ALA A 1 86 ? 20.327 -1.739 -19.217 1.00 78.88 86 ALA A CA 1
ATOM 588 C C . ALA A 1 86 ? 21.782 -1.262 -19.369 1.00 78.88 86 ALA A C 1
ATOM 590 O O . ALA A 1 86 ? 22.204 -1.020 -20.502 1.00 78.88 86 ALA A O 1
ATOM 591 N N . SER A 1 87 ? 22.555 -1.148 -18.282 1.00 80.12 87 SER A N 1
ATOM 592 C CA . SER A 1 87 ? 23.976 -0.787 -18.364 1.00 80.12 87 SER A CA 1
ATOM 593 C C . SER A 1 87 ? 24.807 -1.902 -19.001 1.00 80.12 87 SER A C 1
ATOM 595 O O . SER A 1 87 ? 25.613 -1.612 -19.883 1.00 80.12 87 SER A O 1
ATOM 597 N N . SER A 1 88 ? 24.539 -3.169 -18.670 1.00 76.75 88 SER A N 1
ATOM 598 C CA . SER A 1 88 ? 25.206 -4.317 -19.299 1.00 76.75 88 SER A CA 1
ATOM 599 C C . SER A 1 88 ? 24.974 -4.362 -20.810 1.00 76.75 88 SER A C 1
ATOM 601 O O . SER A 1 88 ? 25.923 -4.530 -21.569 1.00 76.75 88 SER A O 1
ATOM 603 N N . ARG A 1 89 ? 23.738 -4.118 -21.277 1.00 81.56 89 ARG A N 1
ATOM 604 C CA . ARG A 1 89 ? 23.439 -4.058 -22.722 1.00 81.56 89 ARG A CA 1
ATOM 605 C C . ARG A 1 89 ? 24.213 -2.956 -23.444 1.00 81.56 89 ARG A C 1
ATOM 607 O O . ARG A 1 89 ? 24.685 -3.182 -24.554 1.00 81.56 89 ARG A O 1
ATOM 614 N N . LYS A 1 90 ? 24.354 -1.777 -22.829 1.00 76.12 90 LYS A N 1
ATOM 615 C CA . LYS A 1 90 ? 25.149 -0.681 -23.407 1.00 76.12 90 LYS A CA 1
ATOM 616 C C . LYS A 1 90 ? 26.625 -1.061 -23.520 1.00 76.12 90 LYS A C 1
ATOM 618 O O . LYS A 1 90 ? 27.212 -0.820 -24.568 1.00 76.12 90 LYS A O 1
ATOM 623 N N . ALA A 1 91 ? 27.185 -1.694 -22.489 1.00 76.50 91 ALA A N 1
ATOM 624 C CA . ALA A 1 91 ? 28.568 -2.169 -22.506 1.00 76.50 91 ALA A CA 1
ATOM 625 C C . ALA A 1 91 ? 28.807 -3.204 -23.621 1.00 76.50 91 ALA A C 1
ATOM 627 O O . ALA A 1 91 ? 29.788 -3.105 -24.351 1.00 76.50 91 ALA A O 1
ATOM 628 N N . THR A 1 92 ? 27.872 -4.140 -23.827 1.00 82.31 92 THR A N 1
ATOM 629 C CA . THR A 1 92 ? 27.952 -5.111 -24.933 1.00 82.31 92 THR A CA 1
ATOM 630 C C . THR A 1 92 ? 27.914 -4.442 -26.309 1.00 82.31 92 THR A C 1
ATOM 632 O O . THR A 1 92 ? 28.663 -4.835 -27.199 1.00 82.31 92 THR A O 1
ATOM 635 N N . ILE A 1 93 ? 27.058 -3.431 -26.504 1.00 78.56 93 ILE A N 1
ATOM 636 C CA . ILE A 1 93 ? 26.973 -2.697 -27.778 1.00 78.56 93 ILE A CA 1
ATOM 637 C C . ILE A 1 93 ? 28.272 -1.930 -28.053 1.00 78.56 93 ILE A C 1
ATOM 639 O O . ILE A 1 93 ? 28.749 -1.954 -29.185 1.00 78.56 93 ILE A O 1
ATOM 643 N N . TYR A 1 94 ? 28.858 -1.300 -27.030 1.00 74.69 94 TYR A N 1
ATOM 644 C CA . TYR A 1 94 ? 30.124 -0.571 -27.152 1.00 74.69 94 TYR A CA 1
ATOM 645 C C . TYR A 1 94 ? 31.269 -1.492 -27.587 1.00 74.69 94 TYR A C 1
ATOM 647 O O . TYR A 1 94 ? 31.903 -1.227 -28.606 1.00 74.69 94 TYR A O 1
ATOM 655 N N . HIS A 1 95 ? 31.454 -2.627 -26.904 1.00 71.75 95 HIS A N 1
ATOM 656 C CA . HIS A 1 95 ? 32.478 -3.606 -27.285 1.00 71.75 95 HIS A CA 1
ATOM 657 C C . HIS A 1 95 ? 32.295 -4.108 -28.719 1.00 71.75 95 HIS A C 1
ATOM 659 O O . HIS A 1 95 ? 33.243 -4.156 -29.497 1.00 71.75 95 HIS A O 1
ATOM 665 N N . ARG A 1 96 ? 31.054 -4.406 -29.115 1.00 75.19 96 ARG A N 1
ATOM 666 C CA . ARG A 1 96 ? 30.755 -4.844 -30.480 1.00 75.19 96 ARG A CA 1
ATOM 667 C C . ARG A 1 96 ? 30.989 -3.745 -31.533 1.00 75.19 96 ARG A C 1
ATOM 669 O O . ARG A 1 96 ? 31.285 -4.069 -32.679 1.00 75.19 96 ARG A O 1
ATOM 676 N N . SER A 1 97 ? 30.864 -2.463 -31.186 1.00 69.31 97 SER A N 1
ATOM 677 C CA . SER A 1 97 ? 31.190 -1.363 -32.109 1.00 69.31 97 SER A CA 1
ATOM 678 C C . SER A 1 97 ? 32.692 -1.157 -32.314 1.00 69.31 97 SER A C 1
ATOM 680 O O . SER A 1 97 ? 33.098 -0.814 -33.425 1.00 69.31 97 SER A O 1
ATOM 682 N N . GLU A 1 98 ? 33.505 -1.417 -31.285 1.00 71.25 98 GLU A N 1
ATOM 683 C CA . GLU A 1 98 ? 34.970 -1.390 -31.382 1.00 71.25 98 GLU A CA 1
ATOM 684 C C . GLU A 1 98 ? 35.477 -2.533 -32.270 1.00 71.25 98 GLU A C 1
ATOM 686 O O . GLU A 1 98 ? 36.284 -2.307 -33.168 1.00 71.25 98 GLU A O 1
ATOM 691 N N . GLU A 1 99 ? 34.925 -3.743 -32.109 1.00 72.94 99 GLU A N 1
ATOM 692 C CA . GLU A 1 99 ? 35.242 -4.896 -32.969 1.00 72.94 99 GLU A CA 1
ATOM 693 C C . GLU A 1 99 ? 34.908 -4.648 -34.448 1.00 72.94 99 GLU A C 1
ATOM 695 O O . GLU A 1 99 ? 35.620 -5.112 -35.336 1.00 72.94 99 GLU A O 1
ATOM 700 N N . MET A 1 100 ? 33.837 -3.900 -34.732 1.00 72.25 100 MET A N 1
ATOM 701 C CA . MET A 1 100 ? 33.443 -3.549 -36.100 1.00 72.25 100 M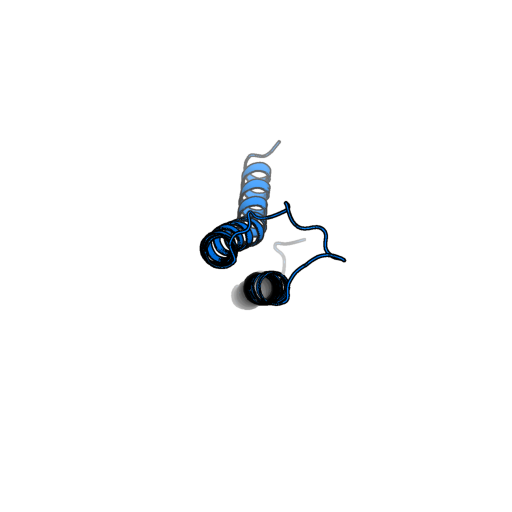ET A CA 1
ATOM 702 C C . MET A 1 100 ? 34.218 -2.355 -36.682 1.00 72.25 100 MET A C 1
ATOM 704 O O . MET A 1 100 ? 33.914 -1.927 -37.795 1.00 72.25 100 MET A O 1
ATOM 708 N N . GLY A 1 101 ? 35.202 -1.801 -35.962 1.00 66.69 101 GLY A N 1
ATOM 709 C CA . GLY A 1 101 ? 36.044 -0.709 -36.457 1.00 66.69 101 GLY A CA 1
ATOM 710 C C . GLY A 1 101 ? 35.280 0.589 -36.738 1.00 66.69 101 GLY A C 1
ATOM 711 O O . GLY A 1 101 ? 35.747 1.422 -37.508 1.00 66.69 101 GLY A O 1
ATOM 712 N N . MET A 1 102 ? 34.107 0.787 -36.124 1.00 58.81 102 MET A N 1
ATOM 713 C CA . MET A 1 102 ? 33.244 1.953 -36.362 1.00 58.81 102 MET A CA 1
ATOM 714 C C . MET A 1 102 ? 33.642 3.187 -35.534 1.00 58.81 102 MET A C 1
ATOM 716 O O . MET A 1 102 ? 32.786 3.973 -35.118 1.00 58.81 102 MET A O 1
ATOM 720 N N . HIS A 1 103 ? 34.944 3.379 -35.309 1.00 56.75 103 HIS A N 1
ATOM 721 C CA . HIS A 1 103 ? 35.504 4.603 -34.735 1.00 56.75 103 HIS A CA 1
ATOM 722 C C . HIS A 1 103 ? 35.366 5.745 -35.759 1.00 56.75 103 HIS A C 1
ATOM 724 O O . HIS A 1 103 ? 36.286 6.012 -36.524 1.00 56.75 103 HIS A O 1
ATOM 730 N N . GLY A 1 104 ? 34.185 6.364 -35.829 1.00 55.09 104 GLY A N 1
ATOM 731 C CA . GLY A 1 104 ? 33.941 7.523 -36.698 1.00 55.09 104 GLY A CA 1
ATOM 732 C C . GLY A 1 104 ? 32.510 7.716 -37.207 1.00 55.09 104 GLY A C 1
ATOM 733 O O . GLY A 1 104 ? 32.282 8.637 -37.976 1.00 55.09 104 GLY A O 1
ATOM 734 N N . MET A 1 105 ? 31.531 6.884 -36.821 1.00 50.84 105 MET A N 1
ATOM 735 C CA . MET A 1 105 ? 30.135 7.069 -37.277 1.00 50.84 105 MET A CA 1
ATOM 736 C C . MET A 1 105 ? 29.279 7.969 -36.357 1.00 50.84 105 MET A C 1
ATOM 738 O O . MET A 1 105 ? 28.091 8.156 -36.614 1.00 50.84 105 MET A O 1
ATOM 742 N N . TRP A 1 106 ? 29.855 8.512 -35.279 1.00 57.53 106 TRP A N 1
ATOM 743 C CA . TRP A 1 106 ? 29.147 9.360 -34.305 1.00 57.53 106 TRP A CA 1
ATOM 744 C C . TRP A 1 106 ? 29.683 10.798 -34.207 1.00 57.53 106 TRP A C 1
ATOM 746 O O . TRP A 1 106 ? 29.221 11.530 -33.331 1.00 57.53 106 TRP A O 1
ATOM 756 N N . ASP A 1 107 ? 30.601 11.187 -35.097 1.00 47.62 107 ASP A N 1
ATOM 757 C CA . ASP A 1 107 ? 30.960 12.590 -35.361 1.00 47.62 107 ASP A CA 1
ATOM 758 C C . ASP A 1 107 ? 30.097 13.134 -36.515 1.00 47.62 107 ASP A C 1
ATOM 760 O O . ASP A 1 107 ? 29.625 14.291 -36.416 1.00 47.62 107 ASP A O 1
#

Radius of gyration: 23.34 Å; Cα contacts (8 Å, |Δi|>4): 39; chains: 1; bounding box: 51×26×58 Å

Nearest PDB structures (foldseek):
  8b6h-assembly1_EG  TM=5.360E-01  e=5.614E+00  Tetrahymena thermophila SB210

Sequence (107 aa):
MRPVRMFALLAMAIGLTAGPVDYGICQVGCASVVTPCYAAAGATIGTVAAPAAPAAIVACNLAFAMCQAASAVVTLARTAWSRLMASSRKATIYHRSEEMGMHGMWD

Foldseek 3Di:
DDVVVVVVVVVVVVLVVVLVVLLVVLLVVLVVQLQVLQVVVVHGPPPADPVRDDPSNVVSVVSSVVSSVVSNVVSVVVNVVVVVVVVVVVVVVVVVCVVVVVPDPPD

Organism: NCBI:txid448051

pLDDT: mean 80.54, std 14.14, range [47.62, 97.25]

Solvent-accessible surface area (backbone atoms only — not comparable to full-atom values): 6125 Å² total; per-residue (Å²): 134,62,68,69,59,56,52,50,53,51,55,51,48,54,69,59,45,51,45,59,52,54,42,49,55,45,49,54,53,39,47,66,52,34,52,56,46,30,49,76,65,73,42,59,89,87,75,60,56,77,96,72,50,51,72,65,56,50,50,35,49,51,54,36,51,53,48,53,51,52,41,51,53,55,40,51,52,51,56,53,48,54,50,50,57,52,51,53,52,52,54,55,52,51,57,55,39,60,76,68,66,56,88,70,83,86,121

Secondary structure (DSSP, 8-state):
--HHHHHHHHHHHHHHHHHHHHHHHHHHHHHHHHHHHHHHTT--TT-S-GGG--HHHHHHHHHHHHHHHHHHHHHHHHHHHHHHHHHHHHHHHHHHHHHTT-TTS--

Mean predicted aligned error: 11.55 Å